Protein AF-A0A1X0RN51-F1 (afdb_monomer_lite)

Foldseek 3Di:
DDPVVVVVLVVLLVVLVVDDLPPDPVLCVVCVVLVPDPDPCSVVVNVVSSLVVCCVPPNNDDPVVSVVVVVVVVCVLDDDDDDDPDDDDDDPVVVVVCVVVVHDDPPDDDDDPDDPPDDDDDDPDDDDDDPVVVPPPD

Radius of gyration: 27.33 Å; chains: 1; bounding box: 69×40×70 Å

Secondary structure (DSSP, 8-state):
--HHHHHHHHHHHHHHHH--SSS-HHHHHHHHHHHHS--TTHHHHHHHHHHHHHHHHT----HHHHHHHHHHHHHTT-S--S---S-----HHHHHHHHHHTPPPTT-----SS---SPPPP--SPPPPPHHHHTT--

Sequence (138 aa):
MSAKDEQVRQDSYKAFESYDFDNDEQFQLGIASLLASNQDNKDQLILKAKLFYYSKFFTPIQYDEYMKWKDENKKGLNLNTENTDKPIRFTFQEIVDMIEKGIEIPGIKQIPNTLNDGTPSQPQMKARPKPWEINKEK

Structure (mmCIF, N/CA/C/O backbone):
data_AF-A0A1X0RN51-F1
#
_entry.id   AF-A0A1X0RN51-F1
#
loop_
_atom_site.group_PDB
_atom_site.id
_atom_site.type_symbol
_atom_site.label_atom_id
_atom_site.label_alt_id
_atom_site.label_comp_id
_atom_site.label_asym_id
_atom_site.label_entity_id
_atom_site.label_seq_id
_atom_site.pdbx_PDB_ins_code
_atom_site.Cartn_x
_atom_site.Cartn_y
_atom_site.Cartn_z
_atom_site.occupancy
_atom_site.B_iso_or_equiv
_atom_site.auth_seq_id
_atom_site.auth_comp_id
_atom_site.auth_asym_id
_atom_site.auth_atom_id
_atom_site.pdbx_PDB_model_num
ATOM 1 N N . MET A 1 1 ? 22.339 -18.754 12.885 1.00 46.53 1 MET A N 1
ATOM 2 C CA . MET A 1 1 ? 21.015 -18.277 13.340 1.00 46.53 1 MET A CA 1
ATOM 3 C C . MET A 1 1 ? 19.982 -19.151 12.648 1.00 46.53 1 MET A C 1
ATOM 5 O O . MET A 1 1 ? 20.175 -19.451 11.477 1.00 46.53 1 MET A O 1
ATOM 9 N N . SER A 1 2 ? 19.067 -19.750 13.412 1.00 50.44 2 SER A N 1
ATOM 10 C CA . SER A 1 2 ? 18.362 -20.987 13.050 1.00 50.44 2 SER A CA 1
ATOM 11 C C . SER A 1 2 ? 17.211 -20.712 12.080 1.00 50.44 2 SER A C 1
ATOM 13 O O . SER A 1 2 ? 16.443 -19.786 12.302 1.00 50.44 2 SER A O 1
ATOM 15 N N . ALA A 1 3 ? 17.027 -21.542 11.047 1.00 63.81 3 ALA A N 1
ATOM 16 C CA . ALA A 1 3 ? 15.927 -21.409 10.076 1.00 63.81 3 ALA A CA 1
ATOM 17 C C . ALA A 1 3 ? 14.522 -21.397 10.723 1.00 63.81 3 ALA A C 1
ATOM 19 O O . ALA A 1 3 ? 13.564 -20.905 10.134 1.00 63.81 3 ALA A O 1
ATOM 20 N N . LYS A 1 4 ? 14.400 -21.907 11.957 1.00 63.56 4 LYS A N 1
ATOM 21 C CA . LYS A 1 4 ? 13.168 -21.833 12.755 1.00 63.56 4 LYS A CA 1
ATOM 22 C C . LYS A 1 4 ? 12.848 -20.413 13.231 1.00 63.56 4 LYS A C 1
ATOM 24 O O . LYS A 1 4 ? 11.676 -20.060 13.279 1.00 63.56 4 LYS A O 1
ATOM 29 N N . ASP A 1 5 ? 13.863 -19.608 13.537 1.00 71.00 5 ASP A N 1
ATOM 30 C CA . ASP A 1 5 ? 13.681 -18.231 14.012 1.00 71.00 5 ASP A CA 1
ATOM 31 C C . ASP A 1 5 ? 13.169 -17.322 12.879 1.00 71.00 5 ASP A C 1
ATOM 33 O O . ASP A 1 5 ? 12.336 -16.444 13.102 1.00 71.00 5 ASP A O 1
ATOM 37 N N . GLU A 1 6 ? 13.615 -17.576 11.643 1.00 75.62 6 GLU A N 1
ATOM 38 C CA . GLU A 1 6 ? 13.155 -16.858 10.446 1.00 75.62 6 GLU A CA 1
ATOM 39 C C . GLU A 1 6 ? 11.681 -17.161 10.140 1.00 75.62 6 GLU A C 1
ATOM 41 O O . GLU A 1 6 ? 10.903 -16.248 9.872 1.00 75.62 6 GLU A O 1
ATOM 46 N N . GLN A 1 7 ? 11.270 -18.432 10.238 1.00 77.75 7 GLN A N 1
ATOM 47 C CA . GLN A 1 7 ? 9.887 -18.839 9.970 1.00 77.75 7 GLN A CA 1
ATOM 48 C C . GLN A 1 7 ? 8.902 -18.181 10.945 1.00 77.75 7 GLN A C 1
ATOM 50 O O . GLN A 1 7 ? 7.888 -17.634 10.520 1.00 77.75 7 GLN A O 1
ATOM 55 N N . VAL A 1 8 ? 9.233 -18.160 12.240 1.00 81.00 8 VAL A N 1
ATOM 56 C CA . VAL A 1 8 ? 8.406 -17.510 13.270 1.00 81.00 8 VAL A CA 1
ATOM 57 C C . VAL A 1 8 ? 8.277 -16.004 13.011 1.00 81.00 8 VAL A C 1
ATOM 59 O O . VAL A 1 8 ? 7.192 -15.441 13.183 1.00 81.00 8 VAL A O 1
ATOM 62 N N . ARG A 1 9 ? 9.347 -15.344 12.541 1.00 82.38 9 ARG A N 1
ATOM 63 C CA . ARG A 1 9 ? 9.296 -13.929 12.130 1.00 82.38 9 ARG A CA 1
ATOM 64 C C . ARG A 1 9 ? 8.368 -13.719 10.934 1.00 82.38 9 ARG A C 1
ATOM 66 O O . ARG A 1 9 ? 7.528 -12.825 10.980 1.00 82.38 9 ARG A O 1
ATOM 73 N N . GLN A 1 10 ? 8.454 -14.563 9.907 1.00 83.75 10 GLN A N 1
ATOM 74 C CA . GLN A 1 10 ? 7.564 -14.474 8.744 1.00 83.75 10 GLN A CA 1
ATOM 75 C C . GLN A 1 10 ? 6.094 -14.697 9.109 1.00 83.75 10 GLN A C 1
ATOM 77 O O . GLN A 1 10 ? 5.221 -13.980 8.618 1.00 83.75 10 GLN A O 1
ATOM 82 N N . ASP A 1 11 ? 5.808 -15.660 9.983 1.00 86.00 11 ASP A N 1
ATOM 83 C CA . ASP A 1 11 ? 4.445 -15.914 10.449 1.00 86.00 11 ASP A CA 1
ATOM 84 C C . ASP A 1 11 ? 3.912 -14.732 11.275 1.00 86.00 11 ASP A C 1
ATOM 86 O O . ASP A 1 11 ? 2.750 -14.349 11.130 1.00 86.00 11 ASP A O 1
ATOM 90 N N . SER A 1 12 ? 4.781 -14.073 12.046 1.00 87.44 12 SER A N 1
ATOM 91 C CA . SER A 1 12 ? 4.449 -12.832 12.759 1.00 87.44 12 SER A CA 1
ATOM 92 C C . SER A 1 12 ? 4.114 -11.680 11.802 1.00 87.44 12 SER A C 1
ATOM 94 O O . SER A 1 12 ? 3.183 -10.924 12.073 1.00 87.44 12 SER A O 1
ATOM 96 N N . TYR A 1 13 ? 4.812 -11.556 10.663 1.00 89.56 13 TYR A N 1
ATOM 97 C CA . TYR A 1 13 ? 4.499 -10.548 9.638 1.00 89.56 13 TYR A CA 1
ATOM 98 C C . TYR A 1 13 ? 3.149 -10.800 8.965 1.00 89.56 13 TYR A C 1
ATOM 100 O O . TYR A 1 13 ? 2.371 -9.866 8.785 1.00 89.56 13 TYR A O 1
ATOM 108 N N . LYS A 1 14 ? 2.826 -12.059 8.653 1.00 87.50 14 LYS A N 1
ATOM 109 C CA . LYS A 1 14 ? 1.508 -12.423 8.109 1.00 87.50 14 LYS A CA 1
ATOM 110 C C . LYS A 1 14 ? 0.387 -12.131 9.104 1.00 87.50 14 LYS A C 1
ATOM 112 O O . LYS A 1 14 ? -0.649 -11.597 8.722 1.00 87.50 14 LYS A O 1
ATOM 117 N N . ALA A 1 15 ? 0.605 -12.453 10.380 1.00 89.38 15 ALA A N 1
ATOM 118 C CA . ALA A 1 15 ? -0.350 -12.156 11.441 1.00 89.38 15 ALA A CA 1
ATOM 119 C C . ALA A 1 15 ? -0.565 -10.640 11.600 1.00 89.38 15 ALA A C 1
ATOM 121 O O . ALA A 1 15 ? -1.709 -10.194 11.680 1.00 89.38 15 ALA A O 1
ATOM 122 N N . PHE A 1 16 ? 0.514 -9.851 11.540 1.00 90.88 16 PHE A N 1
ATOM 123 C CA . PHE A 1 16 ? 0.449 -8.390 11.518 1.00 90.88 16 PHE A CA 1
ATOM 124 C C . PHE A 1 16 ? -0.386 -7.857 10.344 1.00 90.88 16 PHE A C 1
ATOM 126 O O . PHE A 1 16 ? -1.232 -6.993 10.553 1.00 90.88 16 PHE A O 1
ATOM 133 N N . GLU A 1 17 ? -0.198 -8.375 9.125 1.00 88.75 17 GLU A N 1
ATOM 134 C CA . GLU A 1 17 ? -0.989 -7.944 7.961 1.00 88.75 17 GLU A CA 1
ATOM 135 C C . GLU A 1 17 ? -2.471 -8.337 8.056 1.00 88.75 17 GLU A C 1
ATOM 137 O O . GLU A 1 17 ? -3.322 -7.651 7.494 1.00 88.75 17 GLU A O 1
ATOM 142 N N . SER A 1 18 ? -2.791 -9.414 8.778 1.00 90.00 18 SER A N 1
ATOM 143 C CA . SER A 1 18 ? -4.175 -9.843 9.020 1.00 90.00 18 SER A CA 1
ATOM 144 C C . SER A 1 18 ? -4.874 -9.102 10.165 1.00 90.00 18 SER A C 1
ATOM 146 O O . SER A 1 18 ? -6.074 -9.289 10.364 1.00 90.00 18 SER A O 1
ATOM 148 N N . TYR A 1 19 ? -4.139 -8.298 10.939 1.00 90.38 19 TYR A N 1
ATOM 149 C CA . TYR A 1 19 ? -4.689 -7.595 12.091 1.00 90.38 19 TYR A CA 1
ATOM 150 C C . TYR A 1 19 ? -5.555 -6.406 11.663 1.00 90.38 19 TYR A C 1
ATOM 152 O O . TYR A 1 19 ? -5.142 -5.557 10.870 1.00 90.38 19 TYR A O 1
ATOM 160 N N . ASP A 1 20 ? -6.748 -6.319 12.243 1.00 92.25 20 ASP A N 1
ATOM 161 C CA . ASP A 1 20 ? -7.703 -5.254 11.963 1.00 92.25 20 ASP A CA 1
ATOM 162 C C . ASP A 1 20 ? -7.439 -4.025 12.845 1.00 92.25 20 ASP A C 1
ATOM 164 O O . ASP A 1 20 ? -7.981 -3.868 13.939 1.00 92.25 20 ASP A O 1
ATOM 168 N N . PHE A 1 21 ? -6.570 -3.141 12.356 1.00 90.12 21 PHE A N 1
ATOM 169 C CA . PHE A 1 21 ? -6.261 -1.872 13.017 1.00 90.12 21 PHE A CA 1
ATOM 170 C C . PHE A 1 21 ? -7.404 -0.851 12.943 1.00 90.12 21 PHE A C 1
ATOM 172 O O . PHE A 1 21 ? -7.372 0.133 13.682 1.00 90.12 21 PHE A O 1
ATOM 179 N N . ASP A 1 22 ? -8.377 -1.027 12.048 1.00 88.69 22 ASP A N 1
ATOM 180 C CA . ASP A 1 22 ? -9.438 -0.041 11.828 1.00 88.69 22 ASP A CA 1
ATOM 181 C C . ASP A 1 22 ? -10.539 -0.158 12.889 1.00 88.69 22 ASP A C 1
ATOM 183 O O . ASP A 1 22 ? -11.085 0.858 13.316 1.00 88.69 22 ASP A O 1
ATOM 187 N N . ASN A 1 23 ? -10.788 -1.372 13.389 1.00 90.44 23 ASN A N 1
ATOM 188 C CA . ASN A 1 23 ? -11.736 -1.624 14.478 1.00 90.44 23 ASN A CA 1
A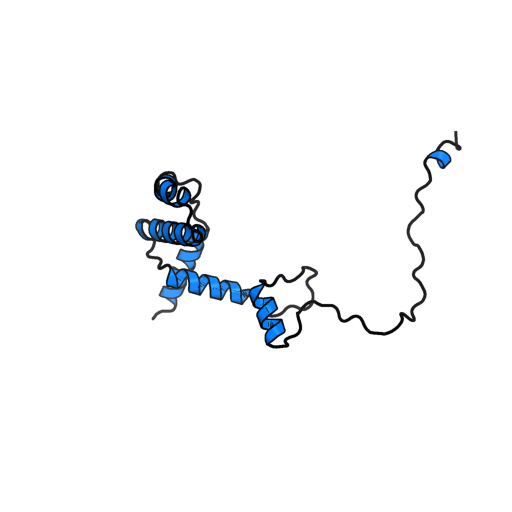TOM 189 C C . ASN A 1 23 ? -11.128 -1.528 15.896 1.00 90.44 23 ASN A C 1
ATOM 191 O O . ASN A 1 23 ? -11.852 -1.653 16.884 1.00 90.44 23 ASN A O 1
ATOM 195 N N . ASP A 1 24 ? -9.819 -1.298 16.031 1.00 91.50 24 ASP A N 1
ATOM 196 C CA . ASP A 1 24 ? -9.152 -1.168 17.333 1.00 91.50 24 ASP A CA 1
ATOM 197 C C . ASP A 1 24 ? -9.208 0.275 17.869 1.00 91.50 24 ASP A C 1
ATOM 199 O O . ASP A 1 24 ? -8.420 1.143 17.484 1.00 91.50 24 ASP A O 1
ATOM 203 N N . GLU A 1 25 ? -10.120 0.531 18.811 1.00 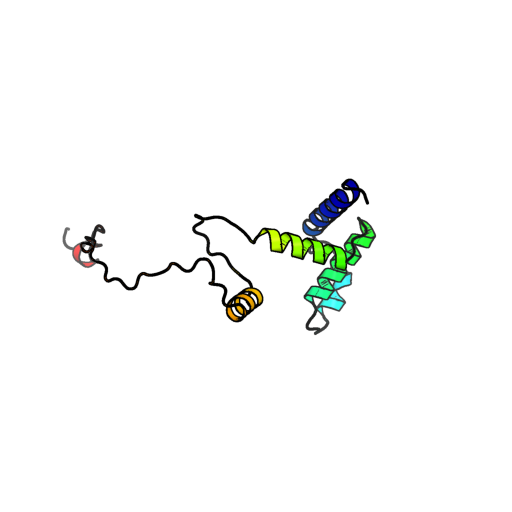91.56 25 GLU A N 1
ATOM 204 C CA . GLU A 1 25 ? -10.314 1.856 19.414 1.00 91.56 25 GLU A CA 1
ATOM 205 C C . GLU A 1 25 ? -9.056 2.405 20.109 1.00 91.56 25 GLU A C 1
ATOM 207 O O . GLU A 1 25 ? -8.782 3.606 20.028 1.00 91.56 25 GLU A O 1
ATOM 212 N N . GLN A 1 26 ? -8.263 1.556 20.775 1.00 89.06 26 GLN A N 1
ATOM 213 C CA . GLN A 1 26 ? -7.065 2.014 21.489 1.00 89.06 26 GLN A CA 1
ATOM 214 C C . GLN A 1 26 ? -5.999 2.492 20.510 1.00 89.06 26 GLN A C 1
ATOM 216 O O . GLN A 1 26 ? -5.337 3.510 20.741 1.00 89.06 26 GLN A O 1
ATOM 221 N N . PHE A 1 27 ? -5.853 1.770 19.402 1.00 91.75 27 PHE A N 1
ATOM 222 C CA . PHE A 1 27 ? -4.952 2.155 18.332 1.00 91.75 27 PHE A CA 1
ATOM 223 C C . PHE A 1 27 ? -5.412 3.450 17.646 1.00 91.75 27 PHE A C 1
ATOM 225 O O . PHE A 1 27 ? -4.611 4.378 17.503 1.00 91.75 27 PHE A O 1
ATOM 232 N N . GLN A 1 28 ? -6.696 3.550 17.287 1.00 92.12 28 GLN A N 1
ATOM 233 C CA . GLN A 1 28 ? -7.269 4.719 16.606 1.00 92.12 28 GLN A CA 1
ATOM 234 C C . GLN A 1 28 ? -7.122 6.004 17.430 1.00 92.12 28 GLN A C 1
ATOM 236 O O . GLN A 1 28 ? -6.674 7.030 16.910 1.00 92.12 28 GLN A O 1
ATOM 241 N N . LEU A 1 29 ? -7.400 5.942 18.737 1.00 89.81 29 LEU A N 1
ATOM 242 C CA . LEU A 1 29 ? -7.171 7.065 19.652 1.00 89.81 29 LEU A CA 1
ATOM 243 C C . LEU A 1 29 ? -5.694 7.483 19.685 1.00 89.81 29 LEU A C 1
ATOM 245 O O . LEU A 1 29 ? -5.387 8.676 19.722 1.00 89.81 29 LEU A O 1
ATOM 249 N N . GLY A 1 30 ? -4.776 6.515 19.627 1.00 87.19 30 GLY A N 1
ATOM 250 C CA . GLY A 1 30 ? -3.336 6.763 19.593 1.00 87.19 30 GLY A CA 1
ATOM 251 C C . GLY A 1 30 ? -2.852 7.431 18.301 1.00 87.19 30 GLY A C 1
ATOM 252 O O . GLY A 1 30 ? -1.981 8.302 18.355 1.00 87.19 30 GLY A O 1
ATOM 253 N N . ILE A 1 31 ? -3.416 7.069 17.143 1.00 91.69 31 ILE A N 1
ATOM 254 C CA . ILE A 1 31 ? -2.999 7.625 15.844 1.00 91.69 31 ILE A CA 1
ATOM 255 C C . ILE A 1 31 ? -3.760 8.884 15.422 1.00 91.69 31 ILE A C 1
ATOM 257 O O . ILE A 1 31 ? -3.317 9.564 14.498 1.00 91.69 31 ILE A O 1
ATOM 261 N N . ALA A 1 32 ? -4.852 9.250 16.096 1.00 88.38 32 ALA A N 1
ATOM 262 C CA . ALA A 1 32 ? -5.654 10.427 15.751 1.00 88.38 32 ALA A CA 1
ATOM 263 C C . ALA A 1 32 ? -4.819 11.723 15.673 1.00 88.38 32 ALA A C 1
ATOM 265 O O . ALA A 1 32 ? -4.962 12.509 14.736 1.00 88.38 32 ALA A O 1
ATOM 266 N N . SER A 1 33 ? -3.880 11.911 16.608 1.00 85.69 33 SER A N 1
ATOM 267 C CA . SER A 1 33 ? -2.949 13.053 16.612 1.00 85.69 33 SER A CA 1
ATOM 268 C C . SER A 1 33 ? -2.006 13.048 15.400 1.00 85.69 33 SER A C 1
ATOM 270 O O . SER A 1 33 ? -1.713 14.085 14.805 1.00 85.69 33 SER A O 1
ATOM 272 N N . LEU A 1 34 ? -1.570 11.858 14.985 1.00 86.06 34 LEU A N 1
ATOM 273 C CA . LEU A 1 34 ? -0.682 11.673 13.844 1.00 86.06 34 LEU A CA 1
ATOM 274 C C . LEU A 1 34 ? -1.399 11.925 12.510 1.00 86.06 34 LEU A C 1
ATOM 276 O O . LEU A 1 34 ? -0.815 12.513 11.601 1.00 86.06 34 LEU A O 1
ATOM 280 N N . LEU A 1 35 ? -2.672 11.532 12.413 1.00 85.62 35 LEU A N 1
ATOM 281 C CA . LEU A 1 35 ? -3.527 11.782 11.249 1.00 85.62 35 LEU A CA 1
ATOM 282 C C . LEU A 1 35 ? -3.845 13.274 11.071 1.00 85.62 35 LEU A C 1
ATOM 284 O O . LEU A 1 35 ? -3.887 13.765 9.940 1.00 85.62 35 LEU A O 1
ATOM 288 N N . ALA A 1 36 ? -4.023 13.998 12.180 1.00 85.69 36 ALA A N 1
ATOM 289 C CA . ALA A 1 36 ? -4.297 15.435 12.185 1.00 85.69 36 ALA A CA 1
ATOM 290 C C . ALA A 1 36 ? -3.090 16.295 11.760 1.00 85.69 36 ALA A C 1
ATOM 292 O O . ALA A 1 36 ? -3.260 17.449 11.367 1.00 85.69 36 ALA A O 1
ATOM 293 N N . SER A 1 37 ? -1.871 15.753 11.816 1.00 81.38 37 SER A N 1
ATOM 294 C CA . SER A 1 37 ? -0.656 16.447 11.379 1.00 81.38 37 SER A CA 1
ATOM 295 C C . SER A 1 37 ? -0.571 16.515 9.851 1.00 81.38 37 SER A C 1
ATOM 297 O O . SER A 1 37 ? -0.914 15.553 9.172 1.00 81.38 37 SER A O 1
ATOM 299 N N . ASN A 1 38 ? -0.073 17.618 9.281 1.00 80.25 38 ASN A N 1
ATOM 300 C CA . ASN A 1 38 ? 0.088 17.822 7.829 1.00 80.25 38 ASN A CA 1
ATOM 301 C C . ASN A 1 38 ? 1.491 17.459 7.317 1.00 80.25 38 ASN A C 1
ATOM 303 O O . ASN A 1 38 ? 2.094 18.205 6.556 1.00 80.25 38 ASN A O 1
ATOM 307 N N . GLN A 1 39 ? 2.038 16.329 7.759 1.00 82.00 39 GLN A N 1
ATOM 308 C CA . GLN A 1 39 ? 3.311 15.829 7.235 1.00 82.00 39 GLN A CA 1
ATOM 309 C C . GLN A 1 39 ? 3.120 15.080 5.910 1.00 82.00 39 GLN A C 1
ATOM 311 O O . GLN A 1 39 ? 2.099 14.433 5.707 1.00 82.00 39 GLN A O 1
ATOM 316 N N . ASP A 1 40 ? 4.124 15.102 5.034 1.00 79.94 40 ASP A N 1
ATOM 317 C CA . ASP A 1 40 ? 4.094 14.332 3.779 1.00 79.94 40 ASP A CA 1
ATOM 318 C C . ASP A 1 40 ? 4.329 12.825 4.011 1.00 79.94 40 ASP A C 1
ATOM 320 O O . ASP A 1 40 ? 3.940 11.985 3.208 1.00 79.94 40 ASP A O 1
ATOM 324 N N . ASN A 1 41 ? 4.910 12.458 5.160 1.00 85.75 41 ASN A N 1
ATOM 325 C CA . ASN A 1 41 ? 5.266 11.079 5.517 1.00 85.75 41 ASN A CA 1
ATOM 326 C C . ASN A 1 41 ? 4.202 10.363 6.375 1.00 85.75 41 ASN A C 1
ATOM 328 O O . ASN A 1 41 ? 4.549 9.457 7.138 1.00 85.75 41 ASN A O 1
ATOM 332 N N . LYS A 1 42 ? 2.921 10.762 6.294 1.00 84.81 42 LYS A N 1
ATOM 333 C CA . LYS A 1 42 ? 1.840 10.182 7.124 1.00 84.81 42 LYS A CA 1
ATOM 334 C C . LYS A 1 42 ? 1.800 8.663 7.032 1.00 84.81 42 LYS A C 1
ATOM 336 O O . LYS A 1 42 ? 1.795 8.006 8.064 1.00 84.81 42 LYS A O 1
ATOM 341 N N . ASP A 1 43 ? 1.872 8.106 5.827 1.00 85.06 43 ASP A N 1
ATOM 342 C CA . ASP A 1 43 ? 1.789 6.656 5.617 1.00 85.06 43 ASP A CA 1
ATOM 343 C C . ASP A 1 43 ? 2.923 5.895 6.314 1.00 85.06 43 ASP A C 1
ATOM 345 O O . ASP A 1 43 ? 2.699 4.854 6.934 1.00 85.06 43 ASP A O 1
ATOM 349 N N . GLN A 1 44 ? 4.145 6.437 6.274 1.00 87.12 44 GLN A N 1
ATOM 350 C CA . GLN A 1 44 ? 5.296 5.839 6.955 1.00 87.12 44 GLN A CA 1
ATOM 351 C C . GLN A 1 44 ? 5.139 5.902 8.473 1.00 87.12 44 GLN A C 1
ATOM 353 O O . GLN A 1 44 ? 5.488 4.954 9.176 1.00 87.12 44 GLN A O 1
ATOM 358 N N . LEU A 1 45 ? 4.616 7.015 8.987 1.00 89.12 45 LEU A N 1
ATOM 359 C CA . LEU A 1 45 ? 4.393 7.193 10.416 1.00 89.12 45 LEU A CA 1
ATOM 360 C C . LEU A 1 45 ? 3.259 6.293 10.916 1.00 89.12 45 LEU A C 1
ATOM 362 O O . LEU A 1 45 ? 3.406 5.672 11.965 1.00 89.12 45 LEU A O 1
ATOM 366 N N . ILE A 1 46 ? 2.170 6.165 10.152 1.00 90.56 46 ILE A N 1
ATOM 367 C CA . ILE A 1 46 ? 1.066 5.244 10.443 1.00 90.56 46 ILE A CA 1
ATOM 368 C C . ILE A 1 46 ? 1.594 3.811 10.464 1.00 90.56 46 ILE A C 1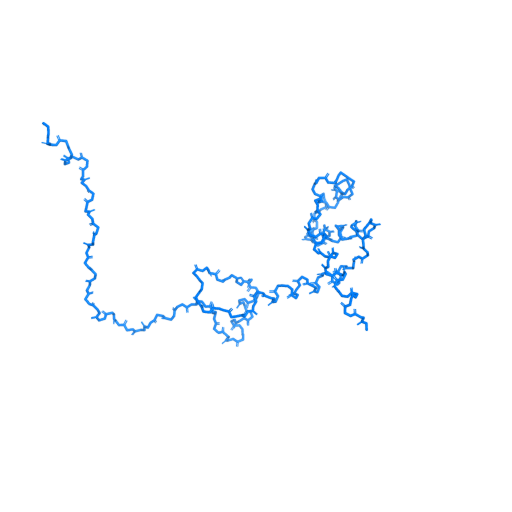
ATOM 370 O O . ILE A 1 46 ? 1.321 3.078 11.409 1.00 90.56 46 ILE A O 1
ATOM 374 N N . LEU A 1 47 ? 2.396 3.411 9.473 1.00 90.94 47 LEU A N 1
ATOM 375 C CA . LEU A 1 47 ? 2.991 2.076 9.437 1.00 90.94 47 LEU A CA 1
ATOM 376 C C . LEU A 1 47 ? 3.905 1.826 10.645 1.00 90.94 47 LEU A C 1
ATOM 378 O O . LEU A 1 47 ? 3.798 0.782 11.286 1.00 90.94 47 LEU A O 1
ATOM 382 N N . LYS A 1 48 ? 4.766 2.791 10.997 1.00 90.25 48 LYS A N 1
ATOM 383 C CA . LYS A 1 48 ? 5.606 2.715 12.203 1.00 90.25 48 LYS A CA 1
ATOM 384 C C . LYS A 1 48 ? 4.766 2.596 13.472 1.00 90.25 48 LYS A C 1
ATOM 386 O O . LYS A 1 48 ? 5.103 1.788 14.330 1.00 90.25 48 LYS A O 1
ATOM 391 N N . ALA A 1 49 ? 3.673 3.349 13.581 1.00 91.56 49 ALA A N 1
ATOM 392 C CA . ALA A 1 49 ? 2.759 3.274 14.715 1.00 91.56 49 ALA A CA 1
ATOM 393 C C . ALA A 1 49 ? 2.050 1.912 14.793 1.00 91.56 49 ALA A C 1
ATOM 395 O O . ALA A 1 49 ? 1.999 1.333 15.875 1.00 91.56 49 ALA A O 1
ATOM 396 N N . LYS A 1 50 ? 1.569 1.368 13.663 1.00 91.19 50 LYS A N 1
ATOM 397 C CA . LYS A 1 50 ? 0.974 0.019 13.580 1.00 91.19 50 LYS A CA 1
ATOM 398 C C . LYS A 1 50 ? 1.959 -1.044 14.061 1.00 91.19 50 LYS A C 1
ATOM 400 O O . LYS A 1 50 ? 1.622 -1.851 14.922 1.00 91.19 50 LYS A O 1
ATOM 405 N N . LEU A 1 51 ? 3.189 -1.012 13.545 1.00 90.56 51 LEU A N 1
ATOM 406 C CA . LEU A 1 51 ? 4.247 -1.950 13.931 1.00 90.56 51 LEU A CA 1
ATOM 407 C C . LEU A 1 51 ? 4.619 -1.800 15.405 1.00 90.56 51 LEU A C 1
ATOM 409 O O . LEU A 1 51 ? 4.722 -2.800 16.105 1.00 90.56 51 LEU A O 1
ATOM 413 N N . PHE A 1 52 ? 4.759 -0.568 15.901 1.00 90.81 52 PHE A N 1
ATOM 414 C CA . PHE A 1 52 ? 5.042 -0.309 17.311 1.00 90.81 52 PHE A CA 1
ATOM 415 C C . PHE A 1 52 ? 3.936 -0.857 18.217 1.00 90.81 52 PHE A C 1
ATOM 417 O O . PHE A 1 52 ? 4.226 -1.592 19.161 1.00 90.81 52 PHE A O 1
ATOM 424 N N . TYR A 1 53 ? 2.675 -0.554 17.903 1.00 92.12 53 TYR A N 1
ATOM 425 C CA . TYR A 1 53 ? 1.519 -1.054 18.638 1.00 92.12 53 TYR A CA 1
ATOM 426 C C . TYR A 1 53 ? 1.491 -2.584 18.651 1.00 92.12 53 TYR A C 1
ATOM 428 O O . TYR A 1 53 ? 1.481 -3.190 19.718 1.00 92.12 53 TYR A O 1
ATOM 436 N N . TYR A 1 54 ? 1.594 -3.222 17.485 1.00 90.81 54 TYR A N 1
ATOM 437 C CA . TYR A 1 54 ? 1.597 -4.679 17.391 1.00 90.81 54 TYR A CA 1
ATOM 438 C C . TYR A 1 54 ? 2.787 -5.305 18.138 1.00 90.81 54 TYR A C 1
ATOM 440 O O . TYR A 1 54 ? 2.633 -6.297 18.852 1.00 90.81 54 TYR A O 1
ATOM 448 N N . SER A 1 55 ? 3.966 -4.676 18.057 1.00 90.31 55 SER A N 1
ATOM 449 C CA . SER A 1 55 ? 5.170 -5.127 18.761 1.00 90.31 55 SER A CA 1
ATOM 450 C C . SER A 1 55 ? 5.051 -5.074 20.281 1.00 90.31 55 SER A C 1
ATOM 452 O O . SER A 1 55 ? 5.666 -5.881 20.975 1.00 90.31 55 SER A O 1
ATOM 454 N N . LYS A 1 56 ? 4.231 -4.154 20.797 1.00 87.81 56 LYS A N 1
ATOM 455 C CA . LYS A 1 56 ? 3.988 -3.980 22.227 1.00 87.81 56 LYS A CA 1
ATOM 456 C C . LYS A 1 56 ? 3.109 -5.085 22.820 1.00 87.81 56 LYS A C 1
ATOM 458 O O . LYS A 1 56 ? 3.287 -5.405 23.992 1.00 87.81 56 LYS A O 1
ATOM 463 N N . PHE A 1 57 ? 2.172 -5.641 22.050 1.00 83.81 57 PHE A N 1
ATOM 464 C CA . PHE A 1 57 ? 1.162 -6.578 22.564 1.00 83.81 57 PHE A CA 1
ATOM 465 C C . PHE A 1 57 ? 1.356 -8.030 22.120 1.00 83.81 57 PHE A C 1
ATOM 467 O O . PHE A 1 57 ? 0.940 -8.931 22.844 1.00 83.81 57 PHE A O 1
ATOM 474 N N . PHE A 1 58 ? 1.987 -8.267 20.967 1.00 83.81 58 PHE A N 1
ATOM 475 C CA . PHE A 1 58 ? 2.064 -9.602 20.368 1.00 83.81 58 PHE A CA 1
ATOM 476 C C . PHE A 1 58 ? 3.502 -10.100 20.245 1.00 83.81 58 PHE A C 1
ATOM 478 O O . PHE A 1 58 ? 3.957 -10.921 21.039 1.00 83.81 58 PHE A O 1
ATOM 485 N N . THR A 1 59 ? 4.225 -9.614 19.238 1.00 82.94 59 THR A N 1
ATOM 486 C CA . THR A 1 59 ? 5.556 -10.114 18.878 1.00 82.94 59 THR A CA 1
ATOM 487 C C . THR A 1 59 ? 6.470 -8.956 18.523 1.00 82.94 59 THR A C 1
ATOM 489 O O . THR A 1 59 ? 6.062 -8.114 17.721 1.00 82.94 59 THR A O 1
ATOM 492 N N . PRO A 1 60 ? 7.712 -8.918 19.032 1.00 85.19 60 PRO A N 1
ATOM 493 C CA . PRO A 1 60 ? 8.641 -7.844 18.725 1.00 85.19 60 PRO A CA 1
ATOM 494 C C . PRO A 1 60 ? 8.970 -7.855 17.229 1.00 85.19 60 PRO A C 1
ATOM 496 O O . PRO A 1 60 ? 9.676 -8.731 16.737 1.00 85.19 60 PRO A O 1
ATOM 499 N N . ILE A 1 61 ? 8.446 -6.865 16.511 1.00 86.25 61 ILE A N 1
ATOM 500 C CA . ILE A 1 61 ? 8.693 -6.654 15.089 1.00 86.25 61 ILE A CA 1
ATOM 501 C C . ILE A 1 61 ? 9.393 -5.309 14.927 1.00 86.25 61 ILE A C 1
ATOM 503 O O . ILE A 1 61 ? 8.888 -4.279 15.373 1.00 86.25 61 ILE A O 1
ATOM 507 N N . GLN A 1 62 ? 10.551 -5.319 14.268 1.00 86.00 62 GLN A N 1
ATOM 508 C CA . GLN A 1 62 ? 11.281 -4.105 13.917 1.00 86.00 62 GLN A CA 1
ATOM 509 C C . GLN A 1 62 ? 10.849 -3.593 12.540 1.00 86.00 62 GLN A C 1
ATOM 511 O O . GLN A 1 62 ? 10.633 -4.372 11.609 1.00 86.00 62 GLN A O 1
ATOM 516 N N . TYR A 1 63 ? 10.775 -2.270 12.397 1.00 86.00 63 TYR A N 1
ATOM 517 C CA . TYR A 1 63 ? 10.401 -1.619 11.139 1.00 86.00 63 TYR A CA 1
ATOM 518 C C . TYR A 1 63 ? 11.346 -1.983 9.985 1.00 86.00 63 TYR A C 1
ATOM 520 O O . TYR A 1 63 ? 10.885 -2.336 8.900 1.00 86.00 63 TYR A O 1
ATOM 528 N N . ASP A 1 64 ? 12.657 -1.956 10.234 1.00 86.06 64 ASP A N 1
ATOM 529 C CA . ASP A 1 64 ? 13.667 -2.218 9.203 1.00 86.06 64 ASP A CA 1
ATOM 530 C C . ASP A 1 64 ? 13.610 -3.658 8.682 1.00 86.06 64 ASP A C 1
ATOM 532 O O . ASP A 1 64 ? 13.854 -3.911 7.504 1.00 86.06 64 ASP A O 1
ATOM 536 N N . GLU A 1 65 ? 13.271 -4.614 9.547 1.00 87.00 65 GLU A N 1
ATOM 537 C CA . GLU A 1 65 ? 13.131 -6.017 9.159 1.00 87.00 65 GLU A CA 1
ATOM 538 C C . GLU A 1 65 ? 11.865 -6.258 8.337 1.00 87.00 65 GLU A C 1
ATOM 540 O O . GLU A 1 65 ? 11.919 -6.931 7.308 1.00 87.00 65 GLU A O 1
ATOM 545 N N . TYR A 1 66 ? 10.742 -5.675 8.764 1.00 87.12 66 TYR A N 1
ATOM 546 C CA . TYR A 1 66 ? 9.481 -5.773 8.038 1.00 87.12 66 TYR A CA 1
ATOM 547 C C . TYR A 1 66 ? 9.592 -5.169 6.632 1.00 87.12 66 TYR A C 1
ATOM 549 O O . TYR A 1 66 ? 9.109 -5.757 5.665 1.00 87.12 66 TYR A O 1
ATOM 557 N N . MET A 1 67 ? 10.276 -4.029 6.492 1.00 87.12 67 MET A N 1
ATOM 558 C CA . MET A 1 67 ? 10.492 -3.405 5.184 1.00 87.12 67 MET A CA 1
ATOM 559 C C . MET A 1 67 ? 11.336 -4.278 4.253 1.00 87.12 67 MET A C 1
ATOM 561 O O . MET A 1 67 ? 10.968 -4.445 3.093 1.00 87.12 67 MET A O 1
ATOM 565 N N . LYS A 1 68 ? 12.399 -4.914 4.761 1.00 87.62 68 LYS A N 1
ATOM 566 C CA . LYS A 1 68 ? 13.196 -5.870 3.973 1.00 87.62 68 LYS A CA 1
ATOM 567 C C . LYS A 1 68 ? 12.354 -7.045 3.484 1.00 87.62 68 LYS A C 1
ATOM 569 O O . LYS A 1 68 ? 12.381 -7.355 2.298 1.00 87.62 68 LYS A O 1
ATOM 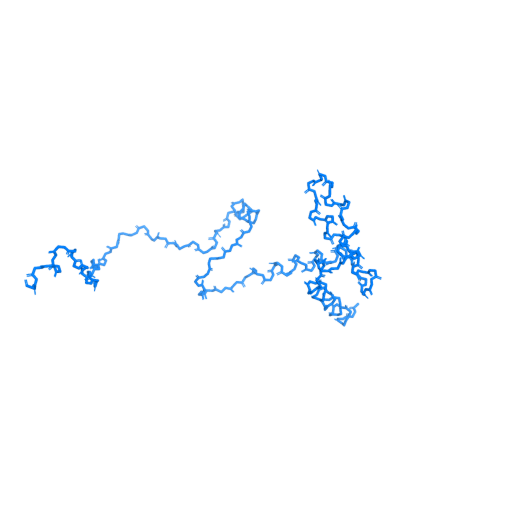574 N N . TRP A 1 69 ? 11.563 -7.648 4.370 1.00 87.12 69 TRP A N 1
ATOM 575 C CA . TRP A 1 69 ? 10.657 -8.741 4.008 1.00 87.12 69 TRP A CA 1
ATOM 576 C C . TRP A 1 69 ? 9.615 -8.305 2.967 1.00 87.12 69 TRP A C 1
ATOM 578 O O . TRP A 1 69 ? 9.324 -9.036 2.020 1.00 87.12 69 TRP A O 1
ATOM 588 N N . LYS A 1 70 ? 9.085 -7.084 3.086 1.00 83.81 70 LYS A N 1
ATOM 589 C CA . LYS A 1 70 ? 8.139 -6.518 2.118 1.00 83.81 70 LYS A CA 1
ATOM 590 C C . LYS A 1 70 ? 8.782 -6.288 0.746 1.00 83.81 70 LYS A C 1
ATOM 592 O O . LYS A 1 70 ? 8.160 -6.590 -0.272 1.00 83.81 70 LYS A O 1
ATOM 597 N N . ASP A 1 71 ? 10.023 -5.809 0.710 1.00 81.19 71 ASP A N 1
ATOM 598 C CA . ASP A 1 71 ? 10.793 -5.646 -0.527 1.00 81.19 71 ASP A CA 1
ATOM 599 C C . ASP A 1 71 ? 11.140 -6.998 -1.168 1.00 81.19 71 ASP A C 1
ATOM 601 O O . ASP A 1 71 ? 11.057 -7.151 -2.387 1.00 81.19 71 ASP A O 1
ATOM 605 N N . GLU A 1 72 ? 11.480 -8.005 -0.364 1.00 79.44 72 GLU A N 1
ATOM 606 C CA . GLU A 1 72 ? 11.716 -9.380 -0.818 1.00 79.44 72 GLU A CA 1
ATOM 607 C C . GLU A 1 72 ? 10.446 -10.018 -1.399 1.00 79.44 72 GLU A C 1
ATOM 609 O O . GLU A 1 72 ? 10.491 -10.599 -2.485 1.00 79.44 72 GLU A O 1
ATOM 614 N N . ASN A 1 73 ? 9.289 -9.824 -0.761 1.00 71.31 73 ASN A N 1
ATOM 615 C CA . ASN A 1 73 ? 8.002 -10.251 -1.315 1.00 71.31 73 ASN A CA 1
ATOM 616 C C . ASN A 1 73 ? 7.639 -9.504 -2.601 1.00 71.31 73 ASN A C 1
ATOM 618 O O . ASN A 1 73 ? 7.083 -10.102 -3.522 1.00 71.31 73 ASN A O 1
ATOM 622 N N . LYS A 1 74 ? 7.984 -8.214 -2.709 1.00 66.00 74 LYS A N 1
ATOM 623 C CA . LYS A 1 74 ? 7.799 -7.447 -3.949 1.00 66.00 74 LYS A CA 1
ATOM 624 C C . LYS A 1 74 ? 8.683 -7.989 -5.078 1.00 66.00 74 LYS A C 1
ATOM 626 O O . LYS A 1 74 ? 8.236 -8.060 -6.223 1.00 66.00 74 LYS A O 1
ATOM 631 N N . LYS A 1 75 ? 9.909 -8.430 -4.769 1.00 59.44 75 LYS A N 1
ATOM 632 C CA . LYS A 1 75 ? 10.797 -9.105 -5.733 1.00 59.44 75 LYS A CA 1
ATOM 633 C C . LYS A 1 75 ? 10.234 -10.447 -6.219 1.00 59.44 75 LYS A C 1
ATOM 635 O O . LYS A 1 75 ? 10.496 -10.812 -7.359 1.00 59.44 75 LYS A O 1
ATOM 640 N N . GLY A 1 76 ? 9.416 -11.136 -5.419 1.00 50.38 76 GLY A N 1
ATOM 641 C CA . GLY A 1 76 ? 8.752 -12.396 -5.787 1.00 50.38 76 GLY A CA 1
ATOM 642 C C . GLY A 1 76 ? 7.703 -12.295 -6.907 1.00 50.38 76 GLY A C 1
ATOM 643 O O . GLY A 1 76 ? 7.284 -13.322 -7.432 1.00 50.38 76 GLY A O 1
ATOM 644 N N . LEU A 1 77 ? 7.308 -11.080 -7.316 1.00 49.38 77 LEU A N 1
ATOM 645 C CA . LEU A 1 77 ? 6.484 -10.829 -8.510 1.00 49.38 77 LEU A CA 1
ATOM 646 C C . LEU A 1 77 ? 7.326 -10.399 -9.728 1.00 49.38 77 LEU A C 1
ATOM 648 O O . LEU A 1 77 ? 6.821 -9.768 -10.653 1.00 49.38 77 LEU A O 1
ATOM 652 N N . ASN A 1 78 ? 8.622 -10.703 -9.726 1.00 54.41 78 ASN A N 1
ATOM 653 C CA . ASN A 1 78 ? 9.511 -10.526 -10.865 1.00 54.41 78 ASN A CA 1
ATOM 654 C C . ASN A 1 78 ? 10.211 -11.854 -11.157 1.00 54.41 78 ASN A C 1
ATOM 656 O O . ASN A 1 78 ? 11.223 -12.165 -10.536 1.00 54.41 78 ASN A O 1
ATOM 660 N N . LEU A 1 79 ? 9.638 -12.616 -12.096 1.00 47.88 79 LEU A N 1
ATOM 661 C CA . LEU A 1 79 ? 10.293 -13.375 -13.177 1.00 47.88 79 LEU A CA 1
ATOM 662 C C . LEU A 1 79 ? 9.447 -14.595 -13.588 1.00 47.88 79 LEU A C 1
ATOM 664 O O . LEU A 1 79 ? 9.130 -15.455 -12.772 1.00 47.88 79 LEU A O 1
ATOM 668 N N . ASN A 1 80 ? 9.204 -14.669 -14.902 1.00 52.47 80 ASN A N 1
ATOM 669 C CA . ASN A 1 80 ? 8.663 -15.778 -15.701 1.00 52.47 80 ASN A CA 1
ATOM 670 C C . ASN A 1 80 ? 7.152 -16.032 -15.620 1.00 52.47 80 ASN A C 1
ATOM 672 O O . ASN A 1 80 ? 6.664 -16.529 -14.615 1.00 52.47 80 ASN A O 1
ATOM 676 N N . THR A 1 81 ? 6.438 -15.795 -16.731 1.00 42.97 81 THR A N 1
ATOM 677 C CA . THR A 1 81 ? 5.459 -16.735 -17.324 1.00 42.97 81 THR A CA 1
ATOM 678 C C . THR A 1 81 ? 4.984 -16.185 -18.674 1.00 42.97 81 THR A C 1
ATOM 680 O O . THR A 1 81 ? 4.241 -15.206 -18.748 1.00 42.97 81 THR A O 1
ATOM 683 N N . GLU A 1 82 ? 5.410 -16.841 -19.750 1.00 49.09 82 GLU A N 1
ATOM 684 C CA . GLU A 1 82 ? 4.727 -16.809 -21.041 1.00 49.09 82 GLU A CA 1
ATOM 685 C C . GLU A 1 82 ? 3.283 -17.320 -20.844 1.00 49.09 82 GLU A C 1
ATOM 687 O O . GLU A 1 82 ? 3.097 -18.385 -20.265 1.00 49.09 82 GLU A O 1
ATOM 692 N N . ASN A 1 83 ? 2.270 -16.592 -21.334 1.00 51.66 83 ASN A N 1
ATOM 693 C CA . ASN A 1 83 ? 0.826 -16.915 -21.271 1.00 51.66 83 ASN A CA 1
ATOM 694 C C . ASN A 1 83 ? 0.048 -16.567 -19.986 1.00 51.66 83 ASN A C 1
ATOM 696 O O . ASN A 1 83 ? -0.619 -17.427 -19.413 1.00 51.66 83 ASN A O 1
ATOM 700 N N . THR A 1 84 ? -0.032 -15.289 -19.602 1.00 45.28 84 THR A N 1
ATOM 701 C CA . THR A 1 84 ? -1.237 -14.813 -18.889 1.00 45.28 84 THR A CA 1
ATOM 702 C C . THR A 1 84 ? -1.736 -13.491 -19.472 1.00 45.28 84 THR A C 1
ATOM 704 O O . THR A 1 84 ? -0.981 -12.543 -19.651 1.00 45.28 84 THR A O 1
ATOM 707 N N . ASP A 1 85 ? -3.030 -13.439 -19.787 1.00 54.66 85 ASP A N 1
ATOM 708 C CA . ASP A 1 85 ? -3.757 -12.332 -20.436 1.00 54.66 85 ASP A CA 1
ATOM 709 C C . ASP A 1 85 ? -3.975 -11.116 -19.501 1.00 54.66 85 ASP A C 1
ATOM 711 O O . ASP A 1 85 ? -4.945 -10.369 -19.613 1.00 54.66 85 ASP A O 1
ATOM 715 N N . LYS A 1 86 ? -3.100 -10.939 -18.501 1.00 50.19 86 LYS A N 1
ATOM 716 C CA . LYS A 1 86 ? -3.213 -9.902 -17.471 1.00 50.19 86 LYS A CA 1
ATOM 717 C C . LYS A 1 86 ? -2.001 -8.971 -17.574 1.00 50.19 86 LYS A C 1
ATOM 719 O O . LYS A 1 86 ? -0.878 -9.448 -17.420 1.00 50.19 86 LYS A O 1
ATOM 724 N N . PRO A 1 87 ? -2.184 -7.663 -17.833 1.00 55.00 87 PRO A N 1
ATOM 725 C CA . PRO A 1 87 ? -1.061 -6.758 -18.040 1.00 55.00 87 PRO A CA 1
ATOM 726 C C . PRO A 1 87 ? -0.208 -6.661 -16.771 1.00 55.00 87 PRO A C 1
ATOM 728 O O . PRO A 1 87 ? -0.705 -6.324 -15.690 1.00 55.00 87 PRO A O 1
ATOM 731 N N . ILE A 1 88 ? 1.081 -6.969 -16.921 1.00 61.50 88 ILE A N 1
ATOM 732 C CA . ILE A 1 88 ? 2.101 -6.766 -15.893 1.00 61.50 88 ILE A CA 1
ATOM 733 C C . ILE A 1 88 ? 2.195 -5.260 -15.627 1.00 61.50 88 ILE A C 1
ATOM 735 O O . ILE A 1 88 ? 2.225 -4.455 -16.556 1.00 61.50 88 ILE A O 1
ATOM 739 N N . ARG A 1 89 ? 2.206 -4.872 -14.352 1.00 65.12 89 ARG A N 1
ATOM 740 C CA . ARG A 1 89 ? 2.221 -3.469 -13.921 1.00 65.12 89 ARG A CA 1
ATOM 741 C C . ARG A 1 89 ? 3.479 -3.213 -13.107 1.00 65.12 89 ARG A C 1
ATOM 743 O O . ARG A 1 89 ? 3.578 -3.672 -11.974 1.00 65.12 89 ARG A O 1
ATOM 750 N N . PHE A 1 90 ? 4.416 -2.492 -13.712 1.00 76.00 90 PHE A N 1
ATOM 751 C CA . PHE A 1 90 ? 5.628 -1.994 -13.067 1.00 76.00 90 PHE A CA 1
ATOM 752 C C . PHE A 1 90 ? 5.350 -0.662 -12.377 1.00 76.00 90 PHE A C 1
ATOM 754 O O . PHE A 1 90 ? 4.457 0.089 -12.779 1.00 76.00 90 PHE A O 1
ATOM 761 N N . THR A 1 91 ? 6.110 -0.361 -11.328 1.00 84.44 91 THR A N 1
ATOM 762 C CA . THR A 1 91 ? 6.101 0.984 -10.749 1.00 84.44 91 THR A CA 1
ATOM 763 C C . THR A 1 91 ? 6.813 1.963 -11.680 1.00 84.44 91 THR A C 1
ATOM 765 O O . THR A 1 91 ? 7.666 1.574 -12.475 1.00 84.44 91 THR A O 1
ATOM 768 N N . PHE A 1 92 ? 6.480 3.251 -11.574 1.00 84.19 92 PHE A N 1
ATOM 769 C CA . PHE A 1 92 ? 7.084 4.290 -12.412 1.00 84.19 92 PHE A CA 1
ATOM 770 C C . PHE A 1 92 ? 8.617 4.285 -12.335 1.00 84.19 92 PHE A C 1
ATOM 772 O O . PHE A 1 92 ? 9.277 4.347 -13.366 1.00 84.19 92 PHE A O 1
ATOM 779 N N . GLN A 1 93 ? 9.173 4.125 -11.130 1.00 86.25 93 GLN A N 1
ATOM 780 C CA . GLN A 1 93 ? 10.621 4.087 -10.930 1.00 86.25 93 GLN A CA 1
ATOM 781 C C . GLN A 1 93 ? 11.275 2.906 -11.654 1.00 86.25 93 GLN A C 1
ATOM 783 O O . GLN A 1 93 ? 12.296 3.071 -12.304 1.00 86.25 93 GLN A O 1
ATOM 788 N N . GLU A 1 94 ? 10.660 1.723 -11.603 1.00 81.94 94 GLU A N 1
ATOM 789 C CA . GLU A 1 94 ? 11.178 0.542 -12.302 1.00 81.94 94 GLU A CA 1
ATOM 790 C C . GLU A 1 94 ? 11.159 0.735 -13.825 1.00 81.94 94 GLU A C 1
ATOM 792 O O . GLU A 1 94 ? 12.086 0.304 -14.505 1.00 81.94 94 GLU A O 1
ATOM 797 N N . ILE A 1 95 ? 10.139 1.416 -14.361 1.00 83.81 95 ILE A N 1
ATOM 798 C CA . ILE A 1 95 ? 10.061 1.740 -15.793 1.00 83.81 95 ILE A CA 1
ATOM 799 C C . ILE A 1 95 ? 11.162 2.732 -16.186 1.00 83.81 95 ILE A C 1
ATOM 801 O O . ILE A 1 95 ? 11.815 2.532 -17.208 1.00 83.81 95 ILE A O 1
ATOM 805 N N . VAL A 1 96 ? 11.391 3.778 -15.385 1.00 89.25 96 VAL A N 1
ATOM 806 C CA . VAL A 1 96 ? 12.469 4.752 -15.625 1.00 89.25 96 VAL A CA 1
ATOM 807 C C . VAL A 1 96 ? 13.827 4.053 -15.628 1.00 89.25 96 VAL A C 1
ATOM 809 O O . VAL A 1 96 ? 14.573 4.183 -16.594 1.00 89.25 96 VAL A O 1
ATOM 812 N N . ASP A 1 97 ? 14.098 3.222 -14.623 1.00 87.25 97 ASP A N 1
ATOM 813 C CA . ASP A 1 97 ? 15.335 2.448 -14.535 1.00 87.25 97 ASP A CA 1
ATOM 814 C C . ASP A 1 97 ? 15.534 1.518 -15.749 1.00 87.25 97 ASP A C 1
ATOM 816 O O . ASP A 1 97 ? 16.662 1.339 -16.211 1.00 87.25 97 ASP A O 1
ATOM 820 N N . MET A 1 98 ? 14.465 0.896 -16.267 1.00 86.69 98 MET A N 1
ATOM 821 C CA . MET A 1 98 ? 14.537 0.054 -17.471 1.00 86.69 98 MET A CA 1
ATOM 822 C C . MET A 1 98 ? 14.899 0.873 -18.711 1.00 86.69 98 MET A C 1
ATOM 824 O O . MET A 1 98 ? 15.741 0.437 -19.495 1.00 86.69 98 MET A O 1
ATOM 828 N N . ILE A 1 99 ? 14.321 2.068 -18.857 1.00 87.50 99 ILE A N 1
ATOM 829 C CA . ILE A 1 99 ? 14.622 2.987 -19.962 1.00 87.50 99 ILE A CA 1
ATOM 830 C C . ILE A 1 99 ? 16.077 3.455 -19.884 1.00 87.50 99 ILE A C 1
ATOM 832 O O . ILE A 1 99 ? 16.792 3.397 -20.882 1.00 87.50 99 ILE A O 1
ATOM 836 N N . GLU A 1 100 ? 16.538 3.865 -18.702 1.00 90.12 100 GLU A N 1
ATOM 837 C CA . GLU A 1 100 ? 17.918 4.314 -18.484 1.00 90.12 100 GLU A CA 1
ATOM 838 C C . GLU A 1 100 ? 18.943 3.209 -18.767 1.00 90.12 100 GLU A C 1
ATOM 840 O O . GLU A 1 100 ? 20.007 3.470 -19.328 1.00 90.12 100 GLU A O 1
ATOM 845 N N . LYS A 1 101 ? 18.615 1.959 -18.415 1.00 87.88 101 LYS A N 1
ATOM 846 C CA . LYS A 1 101 ? 19.465 0.784 -18.663 1.00 87.88 101 LYS A CA 1
ATOM 847 C C . LYS A 1 101 ? 19.348 0.235 -20.087 1.00 87.88 101 LYS A C 1
ATOM 849 O O . LYS A 1 101 ? 20.119 -0.655 -20.442 1.00 87.88 101 LYS A O 1
ATOM 854 N N . GLY A 1 102 ? 18.402 0.726 -20.889 1.00 84.50 102 GLY A N 1
ATOM 855 C CA . GLY A 1 102 ? 18.139 0.230 -22.241 1.00 84.50 102 GLY A CA 1
ATOM 856 C C . GLY A 1 102 ? 17.544 -1.182 -22.284 1.00 84.50 102 GLY A C 1
ATOM 857 O O . GLY A 1 102 ? 17.735 -1.895 -23.266 1.00 84.50 102 GLY A O 1
ATOM 858 N N . ILE A 1 103 ? 16.857 -1.608 -21.222 1.00 82.00 103 ILE A N 1
ATOM 859 C CA . ILE A 1 103 ? 16.169 -2.901 -21.162 1.00 82.00 103 ILE A CA 1
ATOM 860 C C . ILE A 1 103 ? 14.783 -2.738 -21.793 1.00 82.00 103 ILE A C 1
ATOM 862 O O . ILE A 1 103 ? 14.061 -1.788 -21.491 1.00 82.00 103 ILE A O 1
ATOM 866 N N . GLU A 1 104 ? 14.397 -3.667 -22.666 1.00 80.50 104 GLU A N 1
ATOM 867 C CA . GLU A 1 104 ? 13.078 -3.648 -23.299 1.00 80.50 104 GLU A CA 1
ATOM 868 C C . GLU A 1 104 ? 11.956 -3.822 -22.270 1.00 80.50 104 GLU A C 1
ATOM 870 O O . GLU A 1 104 ? 12.036 -4.661 -21.369 1.00 80.50 104 GLU A O 1
ATOM 875 N N . ILE A 1 105 ? 10.881 -3.043 -22.424 1.00 76.81 105 ILE A N 1
ATOM 876 C CA . ILE A 1 105 ? 9.721 -3.125 -21.537 1.00 76.81 105 ILE A CA 1
ATOM 877 C C . ILE A 1 105 ? 8.972 -4.432 -21.838 1.00 76.81 105 ILE A C 1
ATOM 879 O O . ILE A 1 105 ? 8.464 -4.616 -22.950 1.00 76.81 105 ILE A O 1
ATOM 883 N N . PRO A 1 106 ? 8.856 -5.344 -20.863 1.00 77.00 106 PRO A N 1
ATOM 884 C CA . PRO A 1 106 ? 8.228 -6.633 -21.093 1.00 77.00 106 PRO A CA 1
ATOM 885 C C . PRO A 1 106 ? 6.715 -6.480 -21.306 1.00 77.00 106 PRO A C 1
ATOM 887 O O . PRO A 1 106 ? 6.057 -5.630 -20.707 1.00 77.00 106 PRO A O 1
ATOM 890 N N . GLY A 1 107 ? 6.148 -7.334 -22.162 1.00 66.88 107 GLY A N 1
ATOM 891 C CA . GLY A 1 107 ? 4.713 -7.353 -22.475 1.00 66.88 107 GLY A CA 1
ATOM 892 C C . GLY A 1 107 ? 4.293 -6.509 -23.685 1.00 66.88 107 GLY A C 1
ATOM 893 O O . GLY A 1 107 ? 3.130 -6.571 -24.088 1.00 66.88 107 GLY A O 1
ATOM 894 N N . ILE A 1 108 ? 5.212 -5.767 -24.311 1.00 72.44 108 ILE A N 1
ATOM 895 C CA . ILE A 1 108 ? 4.937 -5.093 -25.585 1.00 72.44 108 ILE A CA 1
ATOM 896 C C . ILE A 1 108 ? 4.950 -6.138 -26.706 1.00 72.44 108 ILE A C 1
ATOM 898 O O . ILE A 1 108 ? 5.956 -6.801 -26.954 1.00 72.44 108 ILE A O 1
ATOM 902 N N . LYS A 1 109 ? 3.816 -6.299 -27.396 1.00 75.75 109 LYS A N 1
ATOM 903 C CA . LYS A 1 109 ? 3.730 -7.151 -28.589 1.00 75.75 109 LYS A CA 1
ATOM 904 C C . LYS A 1 1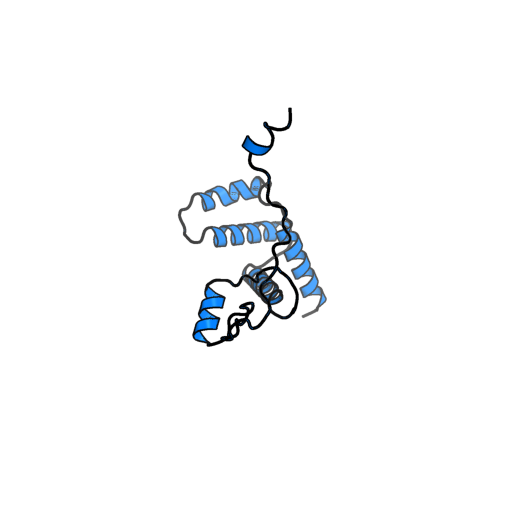09 ? 4.488 -6.469 -29.724 1.00 75.75 109 LYS A C 1
ATOM 906 O O . LYS A 1 109 ? 4.111 -5.373 -30.133 1.00 75.75 109 LYS A O 1
ATOM 911 N N . GLN A 1 110 ? 5.529 -7.123 -30.232 1.00 80.06 110 GLN A N 1
ATOM 912 C CA . GLN A 1 110 ? 6.250 -6.653 -31.411 1.00 80.06 110 GLN A CA 1
ATOM 913 C C . GLN A 1 110 ? 5.312 -6.717 -32.618 1.00 80.06 110 GLN A C 1
ATOM 915 O O . GLN A 1 110 ? 4.885 -7.800 -33.024 1.00 80.06 110 GLN A O 1
ATOM 920 N N . ILE A 1 111 ? 4.950 -5.552 -33.156 1.00 79.06 111 ILE A N 1
ATOM 921 C CA . ILE A 1 111 ? 4.158 -5.465 -34.382 1.00 79.06 111 ILE A CA 1
ATOM 922 C C . ILE A 1 111 ? 5.157 -5.520 -35.538 1.00 79.06 111 ILE A C 1
ATOM 924 O O . ILE A 1 111 ? 5.988 -4.616 -35.653 1.00 79.06 111 ILE A O 1
ATOM 928 N N . PRO A 1 112 ? 5.132 -6.564 -36.381 1.00 83.44 112 PRO A N 1
ATOM 929 C CA . PRO A 1 112 ? 6.024 -6.615 -37.524 1.00 83.44 112 PRO A CA 1
ATOM 930 C C . PRO A 1 112 ? 5.699 -5.459 -38.478 1.00 83.44 112 PRO A C 1
ATOM 932 O O . PRO A 1 112 ? 4.532 -5.173 -38.746 1.00 83.44 112 PRO A O 1
ATOM 935 N N . ASN A 1 113 ? 6.733 -4.825 -39.039 1.00 82.50 113 ASN A N 1
ATOM 936 C CA . ASN A 1 113 ? 6.605 -3.819 -40.103 1.00 82.50 113 ASN A CA 1
ATOM 937 C C . ASN A 1 113 ? 6.268 -4.472 -41.458 1.00 82.50 113 ASN A C 1
ATOM 939 O O . ASN A 1 113 ? 6.860 -4.158 -42.487 1.00 82.50 113 ASN A O 1
ATOM 943 N N . THR A 1 114 ? 5.350 -5.431 -41.454 1.00 84.62 114 THR A N 1
ATOM 944 C CA . THR A 1 114 ? 4.882 -6.149 -42.636 1.00 84.62 114 THR A CA 1
ATOM 945 C C . THR A 1 114 ? 3.423 -5.807 -42.860 1.00 84.62 114 THR A C 1
ATOM 947 O O . THR A 1 114 ? 2.633 -5.772 -41.913 1.00 84.62 114 THR A O 1
ATOM 950 N N . LEU A 1 115 ? 3.052 -5.575 -44.115 1.00 83.50 115 LEU A N 1
ATOM 951 C CA . LEU A 1 115 ? 1.645 -5.477 -44.471 1.00 83.50 115 LEU A CA 1
ATOM 952 C C . LEU A 1 115 ? 0.989 -6.848 -44.249 1.00 83.50 115 LEU A C 1
ATOM 954 O O . LEU A 1 115 ? 1.615 -7.883 -44.460 1.00 83.50 115 LEU A O 1
ATOM 958 N N . ASN A 1 116 ? -0.252 -6.866 -43.770 1.00 81.81 116 ASN A N 1
ATOM 959 C CA . ASN A 1 116 ? -0.992 -8.115 -43.637 1.00 81.81 116 ASN A CA 1
ATOM 960 C C . ASN A 1 116 ? -1.339 -8.650 -45.036 1.00 81.81 116 ASN A C 1
ATOM 962 O O . ASN A 1 116 ? -2.188 -8.070 -45.709 1.00 81.81 116 ASN A O 1
ATOM 966 N N . ASP A 1 117 ? -0.712 -9.754 -45.440 1.00 84.69 117 ASP A N 1
ATOM 967 C CA . ASP A 1 117 ? -0.964 -10.413 -46.731 1.00 84.69 117 ASP A CA 1
ATOM 968 C C . ASP A 1 117 ? -2.174 -11.371 -46.694 1.00 84.69 117 ASP A C 1
ATOM 970 O O . ASP A 1 117 ? -2.523 -11.997 -47.696 1.00 84.69 117 ASP A O 1
ATOM 974 N N . GLY A 1 118 ? -2.819 -11.527 -45.532 1.00 84.25 118 GLY A N 1
ATOM 975 C CA . GLY A 1 118 ? -3.977 -12.400 -45.363 1.00 84.25 118 GLY A CA 1
ATOM 976 C C . GLY A 1 118 ? -5.243 -11.873 -46.047 1.00 84.25 118 GLY A C 1
ATOM 977 O O . GLY A 1 118 ? -5.481 -10.667 -46.129 1.00 84.25 118 GLY A O 1
ATOM 978 N N . THR A 1 119 ? -6.109 -12.792 -46.483 1.00 83.38 119 THR A N 1
ATOM 979 C CA . THR A 1 119 ? -7.450 -12.457 -46.984 1.00 83.38 119 THR A CA 1
ATOM 980 C C . THR A 1 119 ? -8.217 -11.656 -45.921 1.00 83.38 119 THR A C 1
ATOM 982 O O . THR A 1 119 ? -8.212 -12.053 -44.751 1.00 83.38 119 THR A O 1
ATOM 985 N N . PRO A 1 120 ? -8.895 -10.550 -46.284 1.00 83.19 120 PRO A N 1
ATOM 986 C CA . PRO A 1 120 ? -9.670 -9.766 -45.329 1.00 83.19 120 PRO A CA 1
ATOM 987 C C . PRO A 1 120 ? -10.711 -10.635 -44.615 1.00 83.19 120 PRO A C 1
ATOM 989 O O . PRO A 1 120 ? -11.352 -11.497 -45.220 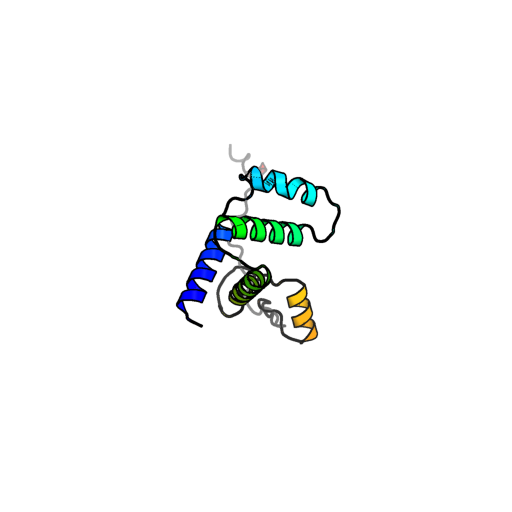1.00 83.19 120 PRO A O 1
ATOM 992 N N . SER A 1 121 ? -10.880 -10.392 -43.313 1.00 85.50 121 SER A N 1
ATOM 993 C CA . SER A 1 121 ? -11.878 -11.095 -42.507 1.00 85.50 121 SER A CA 1
ATOM 994 C C . SER A 1 121 ? -13.283 -10.836 -43.048 1.00 85.50 121 SER A C 1
ATOM 996 O O . SER A 1 121 ? -13.630 -9.701 -43.388 1.00 85.50 121 SER A O 1
ATOM 998 N N . GLN A 1 122 ? -14.101 -11.887 -43.122 1.00 85.81 122 GLN A N 1
ATOM 999 C CA . GLN A 1 122 ? -15.494 -11.753 -43.530 1.00 85.81 122 GLN A CA 1
ATOM 1000 C C . GLN A 1 122 ? -16.382 -11.385 -42.332 1.00 85.81 122 GLN A C 1
ATOM 1002 O O . GLN A 1 122 ? -16.193 -11.918 -41.235 1.00 85.81 122 GLN A O 1
ATOM 1007 N N . PRO A 1 123 ? -17.378 -10.499 -42.515 1.00 83.81 123 PRO A N 1
ATOM 1008 C CA . PRO A 1 123 ? -18.287 -10.119 -41.442 1.00 83.81 123 PRO A CA 1
ATOM 1009 C C . PRO A 1 123 ? -19.149 -11.320 -41.017 1.00 83.81 123 PRO A C 1
ATOM 1011 O O . PRO A 1 123 ? -20.052 -11.734 -41.736 1.00 83.81 123 PRO A O 1
ATOM 1014 N N . GLN A 1 124 ? -18.892 -11.873 -39.827 1.00 87.81 124 GLN A N 1
ATOM 1015 C CA . GLN A 1 124 ? -19.703 -12.957 -39.243 1.00 87.81 124 GLN A CA 1
ATOM 1016 C C . GLN A 1 124 ? -20.920 -12.450 -38.451 1.00 87.81 124 GLN A C 1
ATOM 1018 O O . GLN A 1 124 ? -21.820 -13.220 -38.113 1.00 87.81 124 GLN A O 1
ATOM 1023 N N . MET A 1 125 ? -20.958 -11.158 -38.120 1.00 86.19 125 MET A N 1
ATOM 1024 C CA . MET A 1 125 ? -22.005 -10.591 -37.274 1.00 86.19 125 MET A CA 1
ATOM 1025 C C . MET A 1 125 ? -23.255 -10.260 -38.099 1.00 86.19 125 MET A C 1
ATOM 1027 O O . MET A 1 125 ? -23.183 -9.539 -39.092 1.00 86.19 125 MET A O 1
ATOM 1031 N N . LYS A 1 126 ? -24.423 -10.755 -37.667 1.00 83.81 126 LYS A N 1
ATOM 1032 C CA . LYS A 1 126 ? -25.713 -10.397 -38.274 1.00 83.81 126 LYS A CA 1
ATOM 1033 C C . LYS A 1 126 ? -25.989 -8.910 -38.044 1.00 83.81 126 LYS A C 1
ATOM 1035 O O . LYS A 1 126 ? -25.912 -8.437 -36.909 1.00 83.81 126 LYS A O 1
ATOM 1040 N N . ALA A 1 127 ? -26.335 -8.180 -39.103 1.00 84.38 127 ALA A N 1
ATOM 1041 C CA . ALA A 1 127 ? -26.752 -6.790 -38.975 1.00 84.38 127 ALA A CA 1
ATOM 1042 C C . ALA A 1 127 ? -27.998 -6.710 -38.081 1.00 84.38 127 ALA A C 1
ATOM 1044 O O . ALA A 1 127 ? -28.973 -7.433 -38.289 1.00 84.38 127 ALA A O 1
ATOM 1045 N N . ARG A 1 128 ? -27.963 -5.845 -37.063 1.00 88.81 128 ARG A N 1
ATOM 1046 C CA . ARG A 1 128 ? -29.147 -5.588 -36.238 1.00 88.81 128 ARG A CA 1
ATOM 1047 C C . ARG A 1 128 ? -30.186 -4.861 -37.099 1.00 88.81 128 ARG A C 1
ATOM 1049 O O . ARG A 1 128 ? -29.820 -3.844 -37.697 1.00 88.81 128 ARG A O 1
ATOM 1056 N N . PRO A 1 129 ? -31.442 -5.342 -37.150 1.00 88.44 129 PRO A N 1
ATOM 1057 C CA . PRO A 1 129 ? -32.477 -4.699 -37.940 1.00 88.44 129 PRO A CA 1
ATOM 1058 C C . PRO A 1 129 ? -32.733 -3.303 -37.396 1.00 88.44 129 PRO A C 1
ATOM 1060 O O . PRO A 1 129 ? -32.618 -3.035 -36.191 1.00 88.44 129 PRO A O 1
ATOM 1063 N N . LYS A 1 130 ? -33.052 -2.392 -38.303 1.00 91.06 130 LYS A N 1
ATOM 1064 C CA . LYS A 1 130 ? -33.347 -1.022 -37.924 1.00 91.06 130 LYS A CA 1
ATOM 1065 C C . LYS A 1 130 ? -34.743 -0.955 -37.293 1.00 91.06 130 LYS A C 1
ATOM 1067 O O . LYS A 1 130 ? -35.631 -1.702 -37.699 1.00 91.06 130 LYS A O 1
ATOM 1072 N N . PRO A 1 131 ? -34.991 -0.043 -36.335 1.00 84.69 131 PRO A N 1
ATOM 1073 C CA . PRO A 1 131 ? -36.285 0.041 -35.650 1.00 84.69 131 PRO A CA 1
ATOM 1074 C C . PRO A 1 131 ? -37.489 0.223 -36.590 1.00 84.69 131 PRO A C 1
ATOM 1076 O O . PRO A 1 131 ? -38.589 -0.216 -36.276 1.00 84.69 131 PRO A O 1
ATOM 1079 N N . TRP A 1 132 ? -37.285 0.840 -37.758 1.00 82.31 132 TRP A N 1
ATOM 1080 C CA . TRP A 1 132 ? -38.324 1.037 -38.774 1.00 82.31 132 TRP A CA 1
ATOM 1081 C C . TRP A 1 132 ? -38.583 -0.190 -39.664 1.00 82.31 132 TRP A C 1
ATOM 1083 O O . TRP A 1 132 ? -39.595 -0.223 -40.357 1.00 82.31 132 TRP A O 1
ATOM 1093 N N . GLU A 1 133 ? -37.696 -1.188 -39.664 1.00 84.00 133 GLU A N 1
ATOM 1094 C CA . GLU A 1 133 ? -37.875 -2.449 -40.403 1.00 84.00 133 GLU A CA 1
ATOM 1095 C C . GLU A 1 133 ? -38.773 -3.424 -39.631 1.00 84.00 133 GLU A C 1
ATOM 1097 O O . GLU A 1 133 ? -39.534 -4.165 -40.239 1.00 84.00 133 GLU A O 1
ATOM 1102 N N . ILE A 1 134 ? -38.758 -3.354 -38.295 1.00 78.44 134 ILE A N 1
ATOM 1103 C CA . ILE A 1 134 ? -39.559 -4.209 -37.401 1.00 78.44 134 ILE A CA 1
ATOM 1104 C C . ILE A 1 134 ? -41.064 -3.894 -37.512 1.00 78.44 134 ILE A C 1
ATOM 1106 O O . ILE A 1 134 ? -41.907 -4.769 -37.348 1.00 78.44 134 ILE A O 1
ATOM 1110 N N . ASN A 1 135 ? -41.418 -2.644 -37.824 1.00 72.62 135 ASN A N 1
ATOM 1111 C CA . ASN A 1 135 ? -42.808 -2.173 -37.817 1.00 72.62 135 ASN A CA 1
ATOM 1112 C C . ASN A 1 135 ? -43.563 -2.389 -39.142 1.00 72.62 135 ASN A C 1
ATOM 1114 O O . ASN A 1 135 ? -44.722 -1.997 -39.233 1.00 72.62 135 ASN A O 1
ATOM 1118 N N . LYS A 1 136 ? -42.927 -2.964 -40.173 1.00 63.62 136 LYS A N 1
ATOM 1119 C CA . LYS A 1 136 ? -43.550 -3.187 -41.493 1.00 63.62 136 LYS A CA 1
ATOM 1120 C C . LYS A 1 136 ? -44.202 -4.566 -41.669 1.00 63.62 136 LYS A C 1
ATOM 1122 O O . LYS A 1 136 ? -44.924 -4.743 -42.641 1.00 63.62 136 LYS A O 1
ATOM 1127 N N . GLU A 1 137 ? -43.969 -5.519 -40.766 1.00 60.91 137 GLU A N 1
ATOM 1128 C CA . GLU A 1 137 ? -44.479 -6.903 -40.863 1.00 60.91 137 GLU A CA 1
ATOM 1129 C C . GLU A 1 137 ? -45.799 -7.153 -40.094 1.00 60.91 137 GLU A C 1
ATOM 1131 O O . GLU A 1 137 ? -46.096 -8.290 -39.728 1.00 60.91 137 GLU A O 1
ATOM 1136 N N . LYS A 1 138 ? -46.616 -6.120 -39.842 1.00 50.62 138 LYS A N 1
ATOM 1137 C CA . LYS A 1 138 ? -47.961 -6.270 -39.256 1.00 50.62 138 LYS A CA 1
ATOM 1138 C C . LYS A 1 138 ? -49.047 -5.631 -40.103 1.00 50.62 138 LYS A C 1
ATOM 1140 O O . LYS A 1 138 ? -48.808 -4.512 -40.605 1.00 50.62 138 LYS A O 1
#

InterPro domains:
  IPR040554 Peroxisomal membrane protein PEX14-like, KPWE domain [PF17733] (91-133)
  IPR058841 PEX14-like, helix-turn-helix domain [PF25871] (11-73)

pLDDT: mean 80.05, std 12.6, range [42.97, 92.25]

Organism: Rhizopus microsporus (NCBI:txid58291)